Protein AF-A0A9E0P1Z8-F1 (afdb_monomer)

pLDDT: mean 72.97, std 12.9, range [42.94, 87.81]

Nearest PDB structures (foldseek):
  8xow-assembly1_w2  TM=5.357E-01  e=3.969E-02  Escherichia phage Lambda
  8xqb-assembly1_W4  TM=5.377E-01  e=8.792E-02  Escherichia phage Lambda
  8xow-assembly1_w  TM=5.323E-01  e=1.494E-01  Escherichia phage Lambda
  8xqb-assembly1_w5  TM=4.699E-01  e=6.012E-01  Escherichia phage Lambda
  3ux7-assembly8_H  TM=4.935E-01  e=7.464E+00  Vipera ammodytes meridionalis

Structure (mmCIF, N/CA/C/O backbone):
data_AF-A0A9E0P1Z8-F1
#
_entry.id   AF-A0A9E0P1Z8-F1
#
loop_
_atom_site.group_PDB
_atom_site.id
_atom_site.type_symbol
_atom_site.label_atom_id
_atom_site.label_alt_id
_atom_site.label_comp_id
_atom_site.label_asym_id
_atom_site.label_entity_id
_atom_site.label_seq_id
_atom_site.pdbx_PDB_ins_code
_atom_site.Cartn_x
_atom_site.Cartn_y
_atom_site.Cartn_z
_atom_site.occupancy
_atom_site.B_iso_or_equiv
_atom_site.auth_seq_id
_atom_site.auth_comp_id
_atom_site.auth_asym_id
_atom_site.auth_atom_id
_atom_site.pdbx_PDB_model_num
ATOM 1 N N . MET A 1 1 ? 15.612 4.122 -7.250 1.00 51.62 1 MET A N 1
ATOM 2 C CA . MET A 1 1 ? 15.079 2.797 -6.868 1.00 51.62 1 MET A CA 1
ATOM 3 C C . MET A 1 1 ? 13.920 2.523 -7.809 1.00 51.62 1 MET A C 1
ATOM 5 O O . MET A 1 1 ? 13.256 3.483 -8.158 1.00 51.62 1 MET A O 1
ATOM 9 N N . ALA A 1 2 ? 13.742 1.306 -8.319 1.00 59.09 2 ALA A N 1
ATOM 10 C CA . ALA A 1 2 ? 12.705 1.035 -9.316 1.00 59.09 2 ALA A CA 1
ATOM 11 C C . ALA A 1 2 ? 11.620 0.163 -8.685 1.00 59.09 2 ALA A C 1
ATOM 13 O O . ALA A 1 2 ? 11.867 -1.000 -8.383 1.00 59.09 2 ALA A O 1
ATOM 14 N N . PHE A 1 3 ? 10.438 0.735 -8.468 1.00 66.75 3 PHE A N 1
ATOM 15 C CA . PHE A 1 3 ? 9.241 -0.060 -8.208 1.00 66.75 3 PHE A CA 1
ATOM 16 C C . PHE A 1 3 ? 8.894 -0.881 -9.453 1.00 66.75 3 PHE A C 1
ATOM 18 O O . PHE A 1 3 ? 9.102 -0.420 -10.579 1.00 66.75 3 PHE A O 1
ATOM 25 N N . ILE A 1 4 ? 8.358 -2.084 -9.259 1.00 75.69 4 ILE A N 1
ATOM 26 C CA . ILE A 1 4 ? 7.921 -2.965 -10.350 1.00 75.69 4 ILE A CA 1
ATOM 27 C C . ILE A 1 4 ? 6.394 -3.069 -10.386 1.00 75.69 4 ILE A C 1
ATOM 29 O O . ILE A 1 4 ? 5.715 -2.765 -9.410 1.00 75.69 4 ILE A O 1
ATOM 33 N N . ALA A 1 5 ? 5.830 -3.514 -11.512 1.00 75.06 5 ALA A N 1
ATOM 34 C CA . ALA A 1 5 ? 4.376 -3.605 -11.691 1.00 75.06 5 ALA A CA 1
ATOM 35 C C . ALA A 1 5 ? 3.674 -4.429 -10.590 1.00 75.06 5 ALA A C 1
ATOM 37 O O . ALA A 1 5 ? 2.560 -4.099 -10.194 1.00 75.06 5 ALA A O 1
ATOM 38 N N . SER A 1 6 ? 4.351 -5.444 -10.046 1.00 80.94 6 SER A N 1
ATOM 39 C CA . SER A 1 6 ? 3.859 -6.262 -8.933 1.00 80.94 6 SER A CA 1
ATOM 40 C C . SER A 1 6 ? 3.644 -5.464 -7.641 1.00 80.94 6 SER A C 1
ATOM 42 O O . SER A 1 6 ? 2.733 -5.774 -6.879 1.00 80.94 6 SER A O 1
ATOM 44 N N . ASP A 1 7 ? 4.438 -4.414 -7.398 1.00 80.56 7 ASP A N 1
ATOM 45 C CA . ASP A 1 7 ? 4.298 -3.573 -6.204 1.00 80.56 7 ASP A CA 1
ATOM 46 C C . ASP A 1 7 ? 2.995 -2.765 -6.239 1.00 80.56 7 ASP A C 1
ATOM 48 O O . ASP A 1 7 ? 2.391 -2.512 -5.196 1.00 80.56 7 ASP A O 1
ATOM 52 N N . LEU A 1 8 ? 2.536 -2.384 -7.436 1.00 82.31 8 LEU A N 1
ATOM 53 C CA . LEU A 1 8 ? 1.273 -1.670 -7.611 1.00 82.31 8 LEU A CA 1
ATOM 54 C C . LEU A 1 8 ? 0.077 -2.564 -7.256 1.00 82.31 8 LEU A C 1
ATOM 56 O O . LEU A 1 8 ? -0.822 -2.110 -6.552 1.00 82.31 8 LEU A O 1
ATOM 60 N N . ASP A 1 9 ? 0.101 -3.832 -7.676 1.00 86.00 9 ASP A N 1
ATOM 61 C CA . ASP A 1 9 ? -0.962 -4.803 -7.383 1.00 86.00 9 ASP A CA 1
ATOM 62 C C . ASP A 1 9 ? -1.107 -5.047 -5.872 1.00 86.00 9 ASP A C 1
ATOM 64 O O . ASP A 1 9 ? -2.213 -4.995 -5.326 1.00 86.00 9 ASP A O 1
ATOM 68 N N . ILE A 1 10 ? 0.023 -5.170 -5.165 1.00 85.69 10 ILE A N 1
ATOM 69 C CA . ILE A 1 10 ? 0.059 -5.310 -3.702 1.00 85.69 10 ILE A CA 1
ATOM 70 C C . ILE A 1 10 ? -0.609 -4.107 -3.010 1.00 85.69 10 ILE A C 1
ATOM 72 O O . ILE A 1 10 ? -1.389 -4.280 -2.066 1.00 85.69 10 ILE A O 1
ATOM 76 N N . VAL A 1 11 ? -0.342 -2.880 -3.478 1.00 84.94 11 VAL A N 1
ATOM 77 C CA . VAL A 1 11 ? -0.974 -1.668 -2.925 1.00 84.94 11 VAL A CA 1
ATOM 78 C C . VAL A 1 11 ? -2.461 -1.605 -3.268 1.00 84.94 11 VAL A C 1
ATOM 80 O O . VAL A 1 11 ? -3.267 -1.264 -2.402 1.00 84.94 11 VAL A O 1
ATOM 83 N N . GLU A 1 12 ? -2.863 -1.959 -4.489 1.00 85.88 12 GLU A N 1
ATOM 84 C CA . GLU A 1 12 ? -4.278 -1.973 -4.881 1.00 85.88 12 GLU A CA 1
ATOM 85 C C . GLU A 1 12 ? -5.090 -3.028 -4.119 1.00 85.88 12 GLU A C 1
ATOM 87 O O . GLU A 1 12 ? -6.248 -2.784 -3.755 1.00 85.88 12 GLU A O 1
ATOM 92 N N . GLU A 1 13 ? -4.498 -4.179 -3.809 1.00 87.81 13 GLU A N 1
ATOM 93 C CA . GLU A 1 13 ? -5.121 -5.170 -2.935 1.00 87.81 13 GLU A CA 1
ATOM 94 C C . GLU A 1 13 ? -5.244 -4.661 -1.491 1.00 87.81 13 GLU A C 1
ATOM 96 O O . GLU A 1 13 ? -6.300 -4.814 -0.866 1.00 87.81 13 GLU A O 1
ATOM 101 N N . ALA A 1 14 ? -4.221 -3.988 -0.962 1.00 84.88 14 ALA A N 1
ATOM 102 C CA . ALA A 1 14 ? -4.306 -3.359 0.353 1.00 84.88 14 ALA A CA 1
ATOM 103 C C . ALA A 1 14 ? -5.381 -2.266 0.419 1.00 84.88 14 ALA A C 1
ATOM 105 O O . ALA A 1 14 ? -6.122 -2.206 1.402 1.00 84.88 14 ALA A O 1
ATOM 106 N N . ILE A 1 15 ? -5.534 -1.455 -0.633 1.00 85.81 15 ILE A N 1
ATOM 107 C CA . ILE A 1 15 ? -6.618 -0.467 -0.745 1.00 85.81 15 ILE A CA 1
ATOM 108 C C . ILE A 1 15 ? -7.980 -1.164 -0.703 1.00 85.81 15 ILE A C 1
ATOM 110 O O . ILE A 1 15 ? -8.852 -0.748 0.059 1.00 85.81 15 ILE A O 1
ATOM 114 N N . ARG A 1 16 ? -8.165 -2.255 -1.459 1.00 86.88 16 ARG A N 1
ATOM 115 C CA . ARG A 1 16 ? -9.416 -3.036 -1.438 1.00 86.88 16 ARG A CA 1
ATOM 116 C C . ARG A 1 16 ? -9.713 -3.620 -0.057 1.00 86.88 16 ARG A C 1
ATOM 118 O O . ARG A 1 16 ? -10.852 -3.553 0.401 1.00 86.88 16 ARG A O 1
ATOM 125 N N . ARG A 1 17 ? -8.702 -4.156 0.634 1.00 85.88 17 ARG A N 1
ATOM 126 C CA . ARG A 1 17 ? -8.844 -4.671 2.008 1.00 85.88 17 ARG A CA 1
ATOM 127 C C . ARG A 1 17 ? -9.210 -3.553 2.990 1.00 85.88 17 ARG A C 1
ATOM 129 O O . ARG A 1 17 ? -10.136 -3.739 3.775 1.00 85.88 17 ARG A O 1
ATOM 136 N N . CYS A 1 18 ? -8.553 -2.398 2.890 1.00 84.12 18 CYS A N 1
ATOM 137 C CA . CYS A 1 18 ? -8.847 -1.215 3.700 1.00 84.12 18 CYS A CA 1
ATOM 138 C C . CYS A 1 18 ? -10.281 -0.709 3.461 1.00 84.12 18 CYS A C 1
ATOM 140 O O . CYS A 1 18 ? -11.019 -0.476 4.416 1.00 84.12 18 CYS A O 1
ATOM 142 N N . ALA A 1 19 ? -10.721 -0.645 2.199 1.00 82.06 19 ALA A N 1
ATOM 143 C CA . ALA A 1 19 ? -12.084 -0.268 1.820 1.00 82.06 19 ALA A CA 1
ATOM 144 C C . ALA A 1 19 ? -13.147 -1.264 2.320 1.00 82.06 19 ALA A C 1
ATOM 146 O O . ALA A 1 19 ? -14.254 -0.864 2.667 1.00 82.06 19 ALA A O 1
ATOM 147 N N . ALA A 1 20 ? -12.801 -2.551 2.422 1.00 86.50 20 ALA A N 1
ATOM 148 C CA . ALA A 1 20 ? -13.643 -3.581 3.030 1.00 86.50 20 ALA A CA 1
ATOM 149 C C . ALA A 1 20 ? -13.660 -3.537 4.575 1.00 86.50 20 ALA A C 1
ATOM 151 O O . ALA A 1 20 ? -14.200 -4.444 5.208 1.00 86.50 20 ALA A O 1
ATOM 152 N N . GLY A 1 21 ? -13.036 -2.529 5.197 1.00 83.19 21 GLY A N 1
ATOM 153 C CA . GLY A 1 21 ? -12.942 -2.383 6.651 1.00 83.19 21 GLY A CA 1
ATOM 154 C C . GLY A 1 21 ? -11.889 -3.281 7.308 1.00 83.19 21 GLY A C 1
ATOM 155 O O . GLY A 1 21 ? -11.822 -3.349 8.536 1.00 83.19 21 GLY A O 1
ATOM 156 N N . LYS A 1 22 ? -11.046 -3.971 6.526 1.00 82.19 22 LYS A N 1
ATOM 157 C CA . 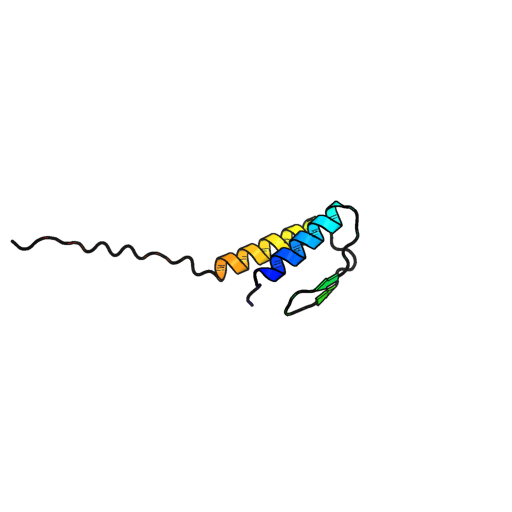LYS A 1 22 ? -9.943 -4.780 7.061 1.00 82.19 22 LYS A CA 1
ATOM 158 C C . LYS A 1 22 ? -8.732 -3.889 7.318 1.00 82.19 22 LYS A C 1
ATOM 160 O O . LYS A 1 22 ? -8.286 -3.158 6.437 1.00 82.19 22 LYS A O 1
ATOM 165 N N . ARG A 1 23 ? -8.158 -3.988 8.518 1.00 79.69 23 ARG A N 1
ATOM 166 C CA . ARG A 1 23 ? -6.901 -3.306 8.847 1.00 79.69 23 ARG A CA 1
ATOM 167 C C . ARG A 1 23 ? -5.748 -3.941 8.075 1.00 79.69 23 ARG A C 1
ATOM 169 O O . ARG A 1 23 ? -5.542 -5.149 8.155 1.00 79.69 23 ARG A O 1
ATOM 176 N N . VAL A 1 24 ? -4.998 -3.116 7.352 1.00 78.00 24 VAL A N 1
ATOM 177 C CA . VAL A 1 24 ? -3.752 -3.518 6.696 1.00 78.00 24 VAL A CA 1
ATOM 178 C C . VAL A 1 24 ? -2.598 -2.999 7.544 1.00 78.00 24 VAL A C 1
ATOM 180 O O . VAL A 1 24 ? -2.413 -1.792 7.677 1.00 78.00 24 VAL A O 1
ATOM 183 N N . THR A 1 25 ? -1.858 -3.919 8.155 1.00 79.62 25 THR A N 1
ATOM 184 C CA . THR A 1 25 ? -0.714 -3.618 9.031 1.00 79.62 25 THR A CA 1
ATOM 185 C C . THR A 1 25 ? 0.624 -3.955 8.384 1.00 79.62 25 THR A C 1
ATOM 187 O O . THR A 1 25 ? 1.675 -3.523 8.845 1.00 79.62 25 THR A O 1
ATOM 190 N N . GLU A 1 26 ? 0.620 -4.722 7.297 1.00 81.31 26 GLU A N 1
ATOM 191 C CA . GLU A 1 26 ? 1.840 -5.153 6.630 1.00 81.31 26 GLU A CA 1
ATOM 192 C C . GLU A 1 26 ? 1.634 -5.198 5.119 1.00 81.31 26 GLU A C 1
ATOM 194 O O . GLU A 1 26 ? 0.638 -5.726 4.619 1.00 81.31 26 GLU A O 1
ATOM 199 N N . LEU A 1 27 ? 2.600 -4.629 4.406 1.00 82.94 27 LEU A N 1
ATOM 200 C CA . LEU A 1 27 ? 2.707 -4.621 2.957 1.00 82.94 27 LEU A CA 1
ATOM 201 C C . LEU A 1 27 ? 4.061 -5.222 2.590 1.00 82.94 27 LEU A C 1
ATOM 203 O O . LEU A 1 27 ? 5.115 -4.674 2.924 1.00 82.94 27 LEU A O 1
ATOM 207 N N . ARG A 1 28 ? 4.037 -6.375 1.926 1.00 81.38 28 ARG A N 1
ATOM 208 C CA . ARG A 1 28 ? 5.246 -7.076 1.503 1.00 81.38 28 ARG A CA 1
ATOM 209 C C . ARG A 1 28 ? 5.499 -6.798 0.029 1.00 81.38 28 ARG A C 1
ATOM 211 O O . ARG A 1 28 ? 4.819 -7.365 -0.813 1.00 81.38 28 ARG A O 1
ATOM 218 N N . PHE A 1 29 ? 6.475 -5.945 -0.253 1.00 81.12 29 PHE A N 1
ATOM 219 C CA . PHE A 1 29 ? 6.989 -5.691 -1.597 1.00 81.12 29 PHE A CA 1
ATOM 220 C C . PHE A 1 29 ? 8.082 -6.701 -1.949 1.00 81.12 29 PHE A C 1
ATOM 222 O O . PHE A 1 29 ? 8.596 -7.400 -1.068 1.00 81.12 29 PHE A O 1
ATOM 229 N N . SER A 1 30 ? 8.458 -6.770 -3.229 1.00 72.88 30 SER A N 1
ATOM 230 C CA . SER A 1 30 ? 9.509 -7.694 -3.683 1.00 72.88 30 SER A CA 1
ATOM 231 C C . SER A 1 30 ? 10.866 -7.431 -3.023 1.00 72.88 30 SER A C 1
ATOM 233 O O . SER A 1 30 ? 11.589 -8.379 -2.735 1.00 72.88 30 SER A O 1
ATOM 235 N N . ASP A 1 31 ? 11.184 -6.165 -2.751 1.00 72.06 31 ASP A N 1
ATOM 236 C CA . ASP A 1 31 ? 12.480 -5.748 -2.197 1.00 72.06 31 ASP A CA 1
ATOM 237 C C . ASP A 1 31 ? 12.423 -5.436 -0.691 1.00 72.06 31 ASP A C 1
ATOM 239 O O . ASP A 1 31 ? 13.423 -5.521 0.018 1.00 72.06 31 ASP A O 1
ATOM 243 N N . ARG A 1 32 ? 11.238 -5.101 -0.162 1.00 76.50 32 ARG A N 1
ATOM 244 C CA . ARG A 1 32 ? 11.093 -4.659 1.231 1.00 76.50 32 ARG A CA 1
ATOM 245 C C . ARG A 1 32 ? 9.737 -4.979 1.834 1.00 76.50 32 ARG A C 1
ATOM 247 O O . ARG A 1 32 ? 8.714 -4.992 1.160 1.00 76.50 32 ARG A O 1
ATOM 254 N N . MET A 1 33 ? 9.714 -5.149 3.148 1.00 79.88 33 MET A N 1
ATOM 255 C CA . MET A 1 33 ? 8.483 -5.263 3.920 1.00 79.88 33 MET A CA 1
ATOM 256 C C . MET A 1 33 ? 8.246 -3.954 4.667 1.00 79.88 33 MET A C 1
ATOM 258 O O . MET A 1 33 ? 9.107 -3.509 5.423 1.00 79.88 33 MET A O 1
ATOM 262 N N . VAL A 1 34 ? 7.090 -3.331 4.448 1.00 78.88 34 VAL A N 1
ATOM 263 C CA . VAL A 1 34 ? 6.686 -2.123 5.170 1.00 78.88 34 VAL A CA 1
ATOM 264 C C . VAL A 1 34 ? 5.567 -2.496 6.128 1.00 78.88 34 VAL A C 1
ATOM 266 O O . VAL A 1 34 ? 4.476 -2.889 5.711 1.00 78.88 34 VAL A O 1
ATOM 269 N N . ARG A 1 35 ? 5.852 -2.390 7.427 1.00 78.44 35 ARG A N 1
ATOM 270 C CA . ARG A 1 35 ? 4.837 -2.489 8.475 1.00 78.44 35 ARG A CA 1
ATOM 271 C C . ARG A 1 35 ? 4.288 -1.111 8.783 1.00 78.44 35 ARG A C 1
ATOM 273 O O . ARG A 1 35 ? 5.043 -0.181 9.044 1.00 78.44 35 ARG A O 1
ATOM 280 N N . TYR A 1 36 ? 2.971 -1.023 8.777 1.00 73.94 36 TYR A N 1
ATOM 281 C CA . TYR A 1 36 ? 2.218 0.133 9.221 1.00 73.94 36 TYR A CA 1
ATOM 282 C C . TYR A 1 36 ? 1.516 -0.243 10.523 1.00 73.94 36 TYR A C 1
ATOM 284 O O . TYR A 1 36 ? 0.920 -1.313 10.623 1.00 73.94 36 TYR A O 1
ATOM 292 N N . GLU A 1 37 ? 1.557 0.634 11.523 1.00 69.19 37 GLU A N 1
ATOM 293 C CA . GLU A 1 37 ? 0.812 0.409 12.768 1.00 69.19 37 GLU A CA 1
ATOM 294 C C . GLU A 1 37 ? -0.704 0.389 12.492 1.00 69.19 37 GLU A C 1
ATOM 296 O O . GLU A 1 37 ? -1.440 -0.458 12.999 1.00 69.19 37 GLU A O 1
ATOM 301 N N . SER A 1 38 ? -1.152 1.252 11.576 1.00 68.56 38 SER A N 1
ATOM 302 C CA . SER A 1 38 ? -2.448 1.158 10.910 1.00 68.56 38 SER A CA 1
ATOM 303 C C . SER A 1 38 ? -2.398 1.956 9.607 1.00 68.56 38 SER A C 1
ATOM 305 O O . SER A 1 38 ? -2.418 3.182 9.648 1.00 68.56 38 SER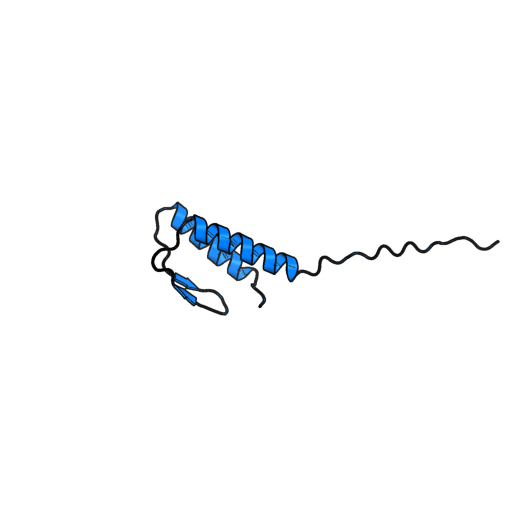 A O 1
ATOM 307 N N . ALA A 1 39 ? -2.345 1.288 8.449 1.00 74.31 39 ALA A N 1
ATOM 308 C CA . ALA A 1 39 ? -2.358 1.997 7.171 1.00 74.31 39 ALA A CA 1
ATOM 309 C C . ALA A 1 39 ? -3.730 2.648 6.945 1.00 74.31 39 ALA A C 1
ATOM 311 O O . ALA A 1 39 ? -4.757 1.961 6.883 1.00 74.31 39 ALA A O 1
ATOM 312 N N . THR A 1 40 ? -3.757 3.974 6.823 1.00 78.56 40 THR A N 1
ATOM 313 C CA . THR A 1 40 ? -4.985 4.699 6.477 1.00 78.56 40 THR A CA 1
ATOM 314 C C . THR A 1 40 ? -5.205 4.714 4.963 1.00 78.56 40 THR A C 1
ATOM 316 O O . THR A 1 40 ? -4.259 4.693 4.175 1.00 78.56 40 THR A O 1
ATOM 319 N N . MET A 1 41 ? -6.466 4.806 4.526 1.00 79.44 41 MET A N 1
ATOM 320 C CA . MET A 1 41 ? -6.823 4.880 3.098 1.00 79.44 41 MET A CA 1
ATOM 321 C C . MET A 1 41 ? -6.050 5.989 2.360 1.00 79.44 41 MET A C 1
ATOM 323 O O . MET A 1 41 ? -5.625 5.816 1.219 1.00 79.44 41 MET A O 1
ATOM 327 N N . ARG A 1 42 ? -5.824 7.122 3.038 1.00 83.19 42 ARG A N 1
ATOM 328 C CA . ARG A 1 42 ? -5.084 8.271 2.507 1.00 83.19 42 ARG A CA 1
ATOM 329 C C . ARG A 1 42 ? -3.608 7.950 2.258 1.00 83.19 42 ARG A C 1
ATOM 331 O O . ARG A 1 42 ? -3.072 8.354 1.231 1.00 83.19 42 ARG A O 1
ATOM 338 N N . GLU A 1 43 ? -2.964 7.216 3.161 1.00 82.25 43 GLU A N 1
ATOM 339 C CA . GLU A 1 43 ? -1.568 6.792 2.993 1.00 82.25 43 GLU A CA 1
ATOM 340 C C . GLU A 1 43 ? -1.416 5.778 1.862 1.00 82.25 43 GLU A C 1
ATOM 342 O O . GLU A 1 43 ? -0.505 5.903 1.045 1.00 82.25 43 GLU A O 1
ATOM 347 N N . LEU A 1 44 ? -2.345 4.822 1.758 1.00 81.00 44 LEU A N 1
ATOM 348 C CA . LEU A 1 44 ? -2.348 3.848 0.666 1.00 81.00 44 LEU A CA 1
ATOM 349 C C . LEU A 1 44 ? -2.529 4.529 -0.703 1.00 81.00 44 LEU A C 1
ATOM 351 O O . LEU A 1 44 ? -1.851 4.170 -1.666 1.00 81.00 44 LEU A O 1
ATOM 355 N N . MET A 1 45 ? -3.385 5.554 -0.788 1.00 83.81 45 MET A N 1
ATOM 356 C CA . MET A 1 45 ? -3.542 6.364 -2.003 1.00 83.81 45 MET A CA 1
ATOM 357 C C . MET A 1 45 ? -2.273 7.151 -2.358 1.00 83.81 45 MET A C 1
ATOM 359 O O . MET A 1 45 ? -1.866 7.156 -3.521 1.00 83.81 45 MET A O 1
ATOM 363 N N . ALA A 1 46 ? -1.622 7.780 -1.376 1.00 85.69 46 ALA A N 1
ATOM 364 C CA . ALA A 1 46 ? -0.372 8.511 -1.597 1.00 85.69 46 ALA A CA 1
ATOM 365 C C . ALA A 1 46 ? 0.766 7.582 -2.059 1.00 85.69 46 ALA A C 1
ATOM 367 O O . ALA A 1 46 ? 1.551 7.933 -2.948 1.00 85.69 46 ALA A O 1
ATOM 368 N N . LEU A 1 47 ? 0.830 6.373 -1.495 1.00 82.50 47 LEU A N 1
ATOM 369 C CA . LEU A 1 47 ? 1.795 5.352 -1.889 1.00 82.50 47 LEU A CA 1
ATOM 370 C C . LEU A 1 47 ? 1.559 4.887 -3.332 1.00 82.50 47 LEU A C 1
ATOM 372 O O . LEU A 1 47 ? 2.509 4.819 -4.111 1.00 82.50 47 LEU A O 1
ATOM 376 N N . ARG A 1 48 ? 0.295 4.653 -3.712 1.00 84.38 48 ARG A N 1
ATOM 377 C CA . ARG A 1 48 ? -0.087 4.313 -5.092 1.00 84.38 48 ARG A CA 1
ATOM 378 C C . ARG A 1 48 ? 0.363 5.382 -6.086 1.00 84.38 48 ARG A C 1
ATOM 380 O O . ARG A 1 48 ? 0.982 5.043 -7.091 1.00 84.38 48 ARG A O 1
ATOM 387 N N . GLU A 1 49 ? 0.091 6.660 -5.810 1.00 84.88 49 GLU A N 1
ATOM 388 C CA . GLU A 1 49 ? 0.492 7.750 -6.713 1.00 84.88 49 GLU A CA 1
ATOM 389 C C . GLU A 1 49 ? 2.019 7.830 -6.854 1.00 84.88 49 GLU A C 1
ATOM 391 O O . GLU A 1 49 ? 2.536 8.022 -7.955 1.00 84.88 49 GLU A O 1
ATOM 396 N N . THR A 1 50 ? 2.747 7.629 -5.755 1.00 83.94 50 THR A N 1
ATOM 397 C CA . THR A 1 50 ? 4.216 7.656 -5.746 1.00 83.94 50 THR A CA 1
ATOM 398 C C . THR A 1 50 ? 4.798 6.533 -6.602 1.00 83.94 50 THR A C 1
ATOM 400 O O . THR A 1 50 ? 5.619 6.799 -7.480 1.00 83.94 50 THR A O 1
ATOM 403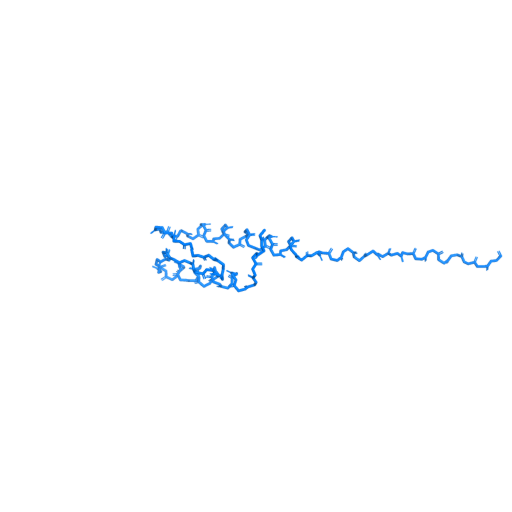 N N . ILE A 1 51 ? 4.326 5.296 -6.410 1.00 80.88 51 ILE A N 1
ATOM 404 C CA . ILE A 1 51 ? 4.739 4.132 -7.212 1.00 80.88 51 ILE A CA 1
ATOM 405 C C . ILE A 1 51 ? 4.41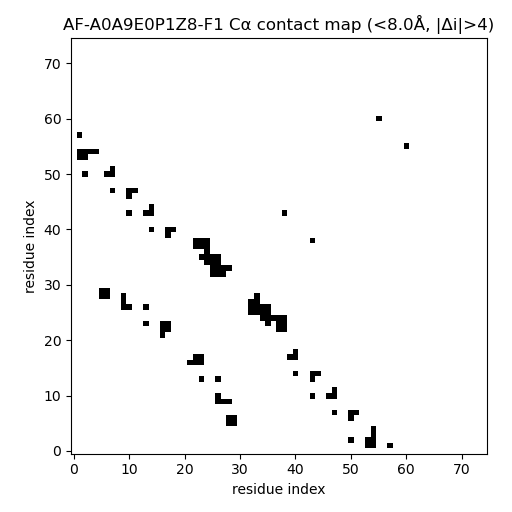2 4.363 -8.689 1.00 80.88 51 ILE A C 1
ATOM 407 O O . ILE A 1 51 ? 5.243 4.121 -9.562 1.00 80.88 51 ILE A O 1
ATOM 411 N N . GLN A 1 52 ? 3.225 4.892 -8.987 1.00 81.88 52 GLN A N 1
ATOM 412 C CA . GLN A 1 52 ? 2.803 5.161 -10.358 1.00 81.88 52 GLN A CA 1
ATOM 413 C C . GLN A 1 52 ? 3.648 6.254 -11.032 1.00 81.88 52 GLN A C 1
ATOM 415 O O . GLN A 1 52 ? 3.974 6.139 -12.220 1.00 81.88 52 GLN A O 1
ATOM 420 N N . ARG A 1 53 ? 4.048 7.293 -10.287 1.00 81.12 53 ARG A N 1
ATOM 421 C CA . ARG A 1 53 ? 4.996 8.310 -10.765 1.00 81.12 53 ARG A CA 1
ATOM 422 C C . ARG A 1 53 ? 6.374 7.712 -11.028 1.00 81.12 53 ARG A C 1
ATOM 424 O O . ARG A 1 53 ? 6.921 7.967 -12.096 1.00 81.12 53 ARG A O 1
ATOM 431 N N . GLU A 1 54 ? 6.908 6.903 -10.117 1.00 77.94 54 GLU A N 1
ATOM 432 C CA . GLU A 1 54 ? 8.217 6.254 -10.293 1.00 77.94 54 GLU A CA 1
ATOM 433 C C . GLU A 1 54 ? 8.224 5.281 -11.484 1.00 77.94 54 GLU A C 1
ATOM 435 O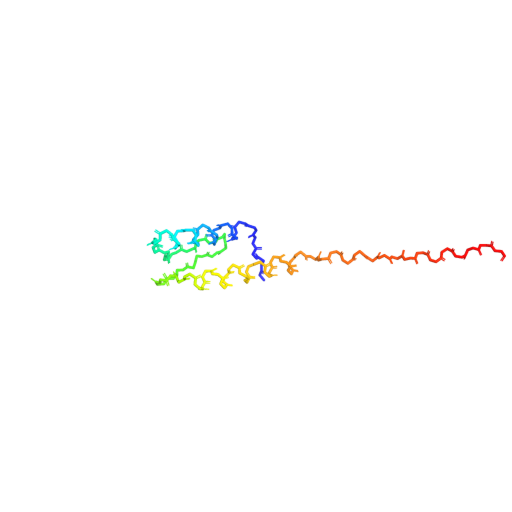 O . GLU A 1 54 ? 9.160 5.297 -12.285 1.00 77.94 54 GLU A O 1
ATOM 440 N N . LEU A 1 55 ? 7.152 4.504 -11.681 1.00 75.94 55 LEU A N 1
ATOM 441 C CA . LEU A 1 55 ? 6.970 3.641 -12.858 1.00 75.94 55 LEU A CA 1
ATOM 442 C C . LEU A 1 55 ? 6.901 4.451 -14.163 1.00 75.94 55 LEU A C 1
ATOM 444 O O . LEU A 1 55 ? 7.487 4.068 -15.180 1.00 75.94 55 LEU A O 1
ATOM 448 N N . SER A 1 56 ? 6.219 5.599 -14.130 1.00 72.56 56 SER A N 1
ATOM 449 C CA . SER A 1 56 ? 6.110 6.505 -15.281 1.00 72.56 56 SER A CA 1
ATOM 450 C C . SER A 1 56 ? 7.421 7.229 -15.594 1.00 72.56 56 SER A C 1
ATOM 452 O O . SER A 1 56 ? 7.670 7.540 -16.754 1.00 72.56 56 SER A O 1
ATOM 454 N N . GLN A 1 57 ? 8.255 7.506 -14.587 1.00 67.56 57 GLN A N 1
ATOM 455 C CA . GLN A 1 57 ? 9.596 8.072 -14.773 1.00 67.56 57 GLN A CA 1
ATOM 456 C C . GLN A 1 57 ? 10.609 7.020 -15.242 1.00 67.56 57 GLN A C 1
ATOM 458 O O . GLN A 1 57 ? 11.492 7.336 -16.037 1.00 67.56 57 GLN A O 1
ATOM 463 N N . THR A 1 58 ? 10.460 5.775 -14.783 1.00 59.25 58 THR A N 1
ATOM 464 C CA . THR A 1 58 ? 11.310 4.638 -15.172 1.00 59.25 58 THR A CA 1
ATOM 465 C C . THR A 1 58 ? 11.008 4.151 -16.585 1.00 59.25 58 THR A C 1
ATOM 467 O O . THR A 1 58 ? 11.896 3.630 -17.252 1.00 59.25 58 THR A O 1
ATOM 470 N N . SER A 1 59 ? 9.788 4.360 -17.084 1.00 53.06 59 SER A N 1
ATOM 471 C CA . SER A 1 59 ? 9.512 4.259 -18.515 1.00 53.06 59 SER A CA 1
ATOM 472 C C . SER A 1 59 ? 10.073 5.511 -19.190 1.00 53.06 59 SER A C 1
ATOM 474 O O . SER A 1 59 ? 9.450 6.570 -19.073 1.00 53.06 59 SER A O 1
ATOM 476 N N . PRO A 1 60 ? 11.215 5.464 -19.910 1.00 52.31 60 PRO A N 1
ATOM 477 C CA . PRO A 1 60 ? 11.595 6.590 -20.736 1.00 52.31 60 PRO A CA 1
ATOM 478 C C . PRO A 1 60 ? 10.462 6.755 -21.737 1.00 52.31 60 PRO A C 1
ATOM 480 O O . PRO A 1 60 ? 10.292 5.943 -22.645 1.00 52.31 60 PRO A O 1
ATOM 483 N N . LYS A 1 61 ? 9.644 7.793 -21.541 1.00 50.41 61 LYS A N 1
ATOM 484 C CA . LYS A 1 61 ? 8.728 8.302 -22.550 1.00 50.41 61 LYS A CA 1
ATOM 485 C C . LYS A 1 61 ? 9.593 8.478 -23.783 1.00 50.41 61 LYS A C 1
ATOM 487 O O . LYS A 1 61 ? 10.380 9.422 -23.839 1.00 50.41 61 LYS A O 1
ATOM 492 N N . GLN A 1 62 ? 9.525 7.511 -24.695 1.00 55.00 62 GLN A N 1
ATOM 493 C CA . GLN A 1 62 ? 10.304 7.473 -25.915 1.00 55.00 62 GLN A CA 1
ATOM 494 C C . GLN A 1 62 ? 9.910 8.754 -26.641 1.00 55.00 62 GLN A C 1
ATOM 496 O O . GLN A 1 62 ? 8.847 8.836 -27.258 1.00 55.00 62 GLN A O 1
ATOM 501 N N . ARG A 1 63 ? 10.706 9.817 -26.453 1.00 52.12 63 ARG A N 1
ATOM 502 C CA . ARG A 1 63 ? 10.621 11.045 -27.231 1.00 52.12 63 ARG A CA 1
ATOM 503 C C . ARG A 1 63 ? 10.930 10.551 -28.622 1.00 52.12 63 ARG A C 1
ATOM 505 O O . ARG A 1 63 ? 12.086 10.355 -28.975 1.00 52.12 63 ARG A O 1
ATOM 512 N N . ARG A 1 64 ? 9.874 10.219 -29.359 1.00 56.56 64 ARG A N 1
ATOM 513 C CA . ARG A 1 64 ? 9.934 9.899 -30.770 1.00 56.56 64 ARG A CA 1
ATOM 514 C C . ARG A 1 64 ? 10.487 11.174 -31.386 1.00 56.56 64 ARG A C 1
ATOM 516 O O . ARG A 1 64 ? 9.761 12.150 -31.549 1.00 56.56 64 ARG A O 1
ATOM 523 N N . PHE A 1 65 ? 11.805 11.216 -31.566 1.00 55.59 65 PHE A N 1
ATOM 524 C CA . PHE A 1 65 ? 12.467 12.260 -32.318 1.00 55.59 65 PHE A CA 1
ATOM 525 C C . PHE A 1 65 ? 11.914 12.108 -33.724 1.00 55.59 65 PHE A C 1
ATOM 527 O O . PHE A 1 65 ? 12.339 11.247 -34.489 1.00 55.59 65 PHE A O 1
ATOM 534 N N . VAL A 1 66 ? 10.876 12.879 -34.033 1.00 56.28 66 VAL A N 1
ATOM 535 C CA . VAL A 1 66 ? 10.407 13.023 -35.401 1.00 56.28 66 VAL A CA 1
ATOM 536 C C . VAL A 1 66 ? 11.470 13.874 -36.083 1.00 56.28 66 VAL A C 1
ATOM 538 O O . VAL A 1 66 ? 11.368 15.097 -36.136 1.00 56.28 66 VAL A O 1
ATOM 541 N N . VAL A 1 67 ? 12.546 13.228 -36.533 1.00 56.88 67 VAL A N 1
ATOM 542 C CA . VAL A 1 67 ? 13.475 13.8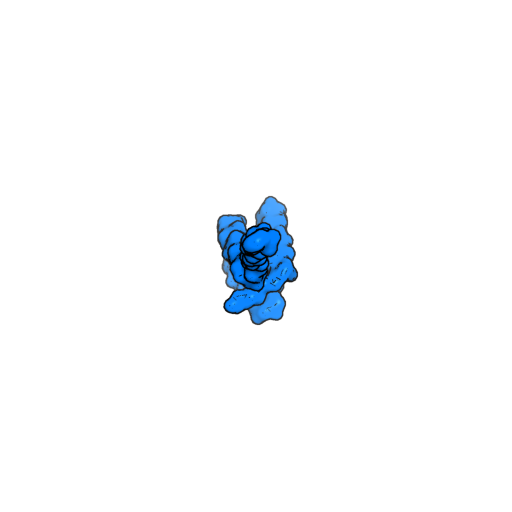27 -37.486 1.00 56.88 67 VAL A CA 1
ATOM 543 C C . VAL A 1 67 ? 12.667 1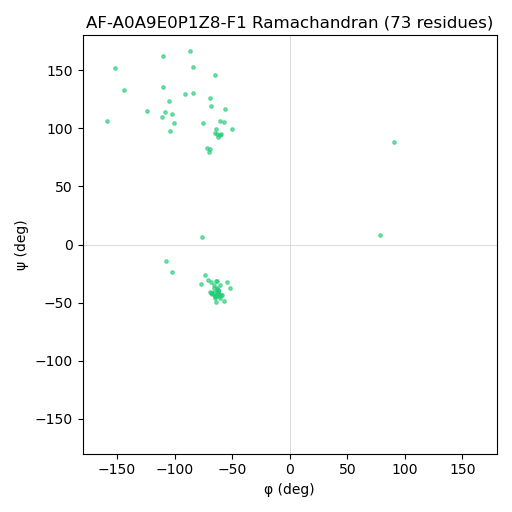4.007 -38.762 1.00 56.88 67 VAL A C 1
ATOM 545 O O . VAL A 1 67 ? 12.473 13.075 -39.541 1.00 56.88 67 VAL A O 1
ATOM 548 N N . ARG A 1 68 ? 12.123 15.211 -38.957 1.00 52.53 68 ARG A N 1
ATOM 549 C CA . ARG A 1 68 ? 11.710 15.651 -40.285 1.00 52.53 68 ARG A CA 1
ATOM 550 C C . ARG A 1 68 ? 12.986 15.717 -41.115 1.00 52.53 68 ARG A C 1
ATOM 552 O O . ARG A 1 68 ? 13.731 16.686 -41.022 1.00 52.53 68 ARG A O 1
ATOM 559 N N . HIS A 1 69 ? 13.235 14.685 -41.916 1.00 50.59 69 HIS A N 1
ATOM 560 C CA . HIS A 1 69 ? 14.076 14.834 -43.092 1.00 50.59 69 HIS A CA 1
ATOM 561 C C . HIS A 1 69 ? 13.441 15.939 -43.939 1.00 50.59 69 HIS A C 1
ATOM 563 O O . HIS A 1 69 ? 12.388 15.744 -44.546 1.00 50.59 69 HIS A O 1
ATOM 569 N N . ALA A 1 70 ? 14.051 17.123 -43.940 1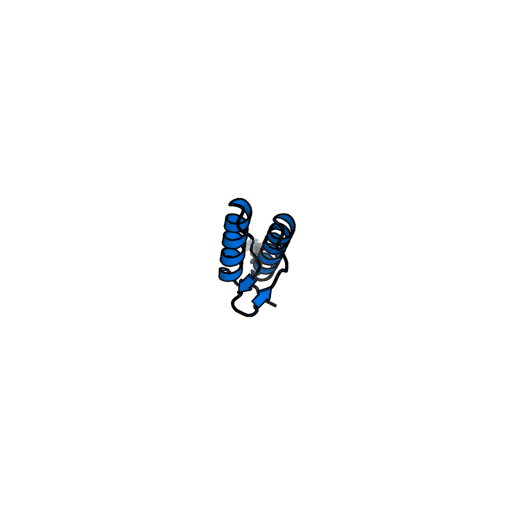.00 54.38 70 ALA A N 1
ATOM 570 C CA . ALA A 1 70 ? 13.779 18.136 -44.942 1.00 54.38 70 ALA A CA 1
ATOM 571 C C . ALA A 1 70 ? 14.357 17.628 -46.268 1.00 54.38 70 ALA A C 1
ATOM 573 O O . ALA A 1 70 ? 15.457 17.989 -46.671 1.00 54.38 70 ALA A O 1
ATOM 574 N N . GLY A 1 71 ? 13.616 16.739 -46.929 1.00 55.62 71 GLY A N 1
ATOM 575 C CA . GLY A 1 71 ? 13.789 16.461 -48.345 1.00 55.62 71 GLY A CA 1
ATOM 576 C C . GLY A 1 71 ? 13.338 17.679 -49.145 1.00 55.62 71 GLY A C 1
ATOM 577 O O . GLY A 1 71 ? 12.203 17.736 -49.605 1.00 55.62 71 GLY A O 1
ATOM 578 N N . LYS A 1 72 ? 14.214 18.673 -49.282 1.00 53.06 72 LYS A N 1
ATOM 579 C CA . LYS A 1 72 ? 14.273 19.511 -50.485 1.00 53.06 72 LYS A CA 1
ATOM 580 C C . LYS A 1 72 ? 15.507 18.995 -51.218 1.00 53.06 72 LYS A C 1
ATOM 582 O O . LYS A 1 72 ? 16.616 19.189 -50.749 1.00 53.06 72 LYS A O 1
ATOM 587 N N . GLY A 1 73 ? 15.354 18.119 -52.200 1.00 44.91 73 GLY A N 1
ATOM 588 C CA . GLY A 1 73 ? 14.710 18.464 -53.458 1.00 44.91 73 GLY A CA 1
ATOM 589 C C . GLY A 1 73 ? 15.831 18.933 -54.372 1.00 44.91 73 GLY A C 1
ATOM 590 O O . GLY A 1 73 ? 16.186 20.104 -54.347 1.00 44.91 73 GLY A O 1
ATOM 591 N N . VAL A 1 74 ? 16.428 17.965 -55.063 1.00 51.06 74 VAL A N 1
ATOM 592 C CA . VAL A 1 74 ? 17.406 18.147 -56.134 1.00 51.06 74 VAL A CA 1
ATOM 593 C C . VAL A 1 74 ? 16.764 19.026 -57.204 1.00 51.06 74 VAL A C 1
ATOM 595 O O . 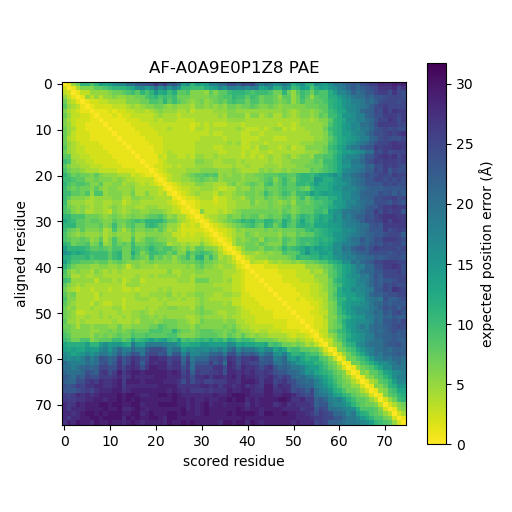VAL A 1 74 ? 15.754 18.613 -57.768 1.00 51.06 74 VAL A O 1
ATOM 598 N N . PHE A 1 75 ? 17.326 20.209 -57.441 1.00 42.94 75 PHE A N 1
ATOM 599 C CA . PHE A 1 75 ? 17.212 20.998 -58.669 1.00 42.94 75 PHE A CA 1
ATOM 600 C C . PHE A 1 75 ? 18.495 21.810 -58.827 1.00 42.94 75 PHE A C 1
ATOM 602 O O . PHE A 1 75 ? 18.983 22.321 -57.792 1.00 42.94 75 PHE A O 1
#

Secondary structure (DSSP, 8-state):
----HHHHHHHHHHHHHHHTT----EEE-SS-EEE-SS--HHHHHHHHHHHHHHHHHHS----------------

Solvent-accessible surface area (backbone atoms only — not comparable to full-atom values): 4793 Å² total; per-residue (Å²): 137,82,68,53,78,68,49,54,52,55,47,54,50,46,46,52,39,42,74,71,72,40,88,44,41,69,47,77,46,97,90,48,74,48,74,35,97,68,60,47,74,68,55,52,52,53,50,49,54,49,48,52,49,50,43,56,65,70,44,70,76,75,75,75,77,78,75,74,77,80,81,76,75,94,126

Radius of gyration: 20.61 Å; Cα contacts (8 Å, |Δi|>4): 61; chains: 1; bounding box: 31×29×71 Å

Sequence (75 aa):
MAFIASDLDIVEEAIRRCAAGKRVTELRFSDRMVRYESATMRELMALRETIQRELSQTSPKQRRFVVRHAGKGVF

Mean predicted aligned error: 11.7 Å

Foldseek 3Di:
DAADPVLLVQLVVCLVCVVVVHWDQWGDGPVDIDGDPTDHNVNSVVVNVVNVVRNVVVPPPPPPPPPPPPPDDDD